Protein AF-A0A1M5QQB9-F1 (afdb_monomer_lite)

Sequence (137 aa):
MTSITPAQLVMLAIRKLRCGALVTLLLSSSIAAAQSPRIILDVADAAVSRGIDERTGVTVTLTAESRSSFADFTAKYIGRFIEVRFLGQVIMKARLVTEITGGKLQIVPEANSAAPTELAHKLSAPGTKIEVGLFAE

Structure (mmCIF, N/CA/C/O backbone):
data_AF-A0A1M5QQB9-F1
#
_entry.id   AF-A0A1M5QQB9-F1
#
loop_
_atom_site.group_PDB
_atom_site.id
_atom_site.type_symbol
_atom_site.label_atom_id
_atom_site.label_alt_id
_atom_site.label_comp_id
_atom_site.label_asym_id
_atom_site.label_entity_id
_atom_site.label_seq_id
_atom_site.pdbx_PDB_ins_code
_atom_site.Cartn_x
_atom_site.Cartn_y
_atom_site.Cartn_z
_atom_site.occupancy
_atom_site.B_iso_or_equiv
_atom_site.auth_seq_id
_atom_site.auth_comp_id
_atom_site.auth_asym_id
_atom_site.auth_atom_id
_atom_site.pdbx_PDB_model_num
ATOM 1 N N . MET A 1 1 ? -75.375 23.860 -21.958 1.00 42.38 1 MET A N 1
ATOM 2 C CA . MET A 1 1 ? -74.489 24.680 -21.102 1.00 42.38 1 MET A CA 1
ATOM 3 C C . MET A 1 1 ? -74.459 24.046 -19.718 1.00 42.38 1 MET A C 1
ATOM 5 O O . MET A 1 1 ? -75.359 24.286 -18.930 1.00 42.38 1 MET A O 1
ATOM 9 N N . THR A 1 2 ? -73.514 23.147 -19.450 1.00 45.00 2 THR A N 1
ATOM 10 C CA . THR A 1 2 ? -73.386 22.459 -18.153 1.00 45.00 2 THR A CA 1
ATOM 11 C C . THR A 1 2 ? -72.418 23.231 -17.262 1.00 45.00 2 THR A C 1
ATOM 13 O O . THR A 1 2 ? -71.224 23.301 -17.544 1.00 45.00 2 THR A O 1
ATOM 16 N N . SER A 1 3 ? -72.954 23.849 -16.210 1.00 48.03 3 SER A N 1
ATOM 17 C CA . SER A 1 3 ? -72.204 24.573 -15.184 1.00 48.03 3 SER A CA 1
ATOM 18 C C . SER A 1 3 ? -71.407 23.605 -14.307 1.00 48.03 3 SER A C 1
ATOM 20 O O . SER A 1 3 ? -71.987 22.705 -13.699 1.00 48.03 3 SER A O 1
ATOM 22 N N . ILE A 1 4 ? -70.095 23.808 -14.208 1.00 52.72 4 ILE A N 1
ATOM 23 C CA . ILE A 1 4 ? -69.231 23.092 -13.261 1.00 52.72 4 ILE A CA 1
ATOM 24 C C . ILE A 1 4 ? -69.445 23.706 -11.870 1.00 52.72 4 ILE A C 1
ATOM 26 O O . ILE A 1 4 ? -69.233 24.901 -11.671 1.00 52.72 4 ILE A O 1
ATOM 30 N N . THR A 1 5 ? -69.890 22.903 -10.905 1.00 57.81 5 THR A N 1
ATOM 31 C CA . THR A 1 5 ? -70.126 23.317 -9.513 1.00 57.81 5 THR A CA 1
ATOM 32 C C . THR A 1 5 ? -68.801 23.516 -8.752 1.00 57.81 5 THR A C 1
ATOM 34 O O . THR A 1 5 ? -67.855 22.750 -8.958 1.00 57.81 5 THR A O 1
ATOM 37 N N . PRO A 1 6 ? -68.713 24.483 -7.813 1.00 53.25 6 PRO A N 1
ATOM 38 C CA . PRO A 1 6 ? -67.471 24.826 -7.101 1.00 53.25 6 PRO A CA 1
ATOM 39 C C . PRO A 1 6 ? -66.869 23.659 -6.298 1.00 53.25 6 PRO A C 1
ATOM 41 O O . PRO A 1 6 ? -65.656 23.600 -6.103 1.00 53.25 6 PRO A O 1
ATOM 44 N N . ALA A 1 7 ? -67.685 22.672 -5.914 1.00 51.16 7 ALA A N 1
ATOM 45 C CA . ALA A 1 7 ? -67.228 21.440 -5.273 1.00 51.16 7 ALA A CA 1
ATOM 46 C C . ALA A 1 7 ? -66.302 20.592 -6.172 1.00 51.16 7 ALA A C 1
ATOM 48 O O . ALA A 1 7 ? -65.358 19.977 -5.674 1.00 51.16 7 ALA A O 1
ATOM 49 N N . GLN A 1 8 ? -66.513 20.595 -7.495 1.00 49.28 8 GLN A N 1
ATOM 50 C CA . GLN A 1 8 ? -65.667 19.843 -8.429 1.00 49.28 8 GLN A CA 1
ATOM 51 C C . GLN A 1 8 ? -64.296 20.497 -8.640 1.00 49.28 8 GLN A C 1
ATOM 53 O O . GLN A 1 8 ? -63.312 19.791 -8.864 1.00 49.28 8 GLN A O 1
ATOM 58 N N . LEU A 1 9 ? -64.200 21.824 -8.492 1.00 47.38 9 LEU A N 1
ATOM 59 C CA . LEU A 1 9 ? -62.938 22.560 -8.597 1.00 47.38 9 LEU A CA 1
ATOM 60 C C . LEU A 1 9 ? -62.025 22.295 -7.384 1.00 47.38 9 LEU A C 1
ATOM 62 O O . LEU A 1 9 ? -60.822 22.074 -7.536 1.00 47.38 9 LEU A O 1
ATOM 66 N N . VAL A 1 10 ? -62.611 22.247 -6.182 1.00 50.25 10 VAL A N 1
ATOM 67 C CA . VAL A 1 10 ? -61.889 22.016 -4.917 1.00 50.25 10 VAL A CA 1
ATOM 68 C C . VAL A 1 10 ? -61.368 20.578 -4.825 1.00 50.25 10 VAL A C 1
ATOM 70 O O . VAL A 1 10 ? -60.213 20.360 -4.457 1.00 50.25 10 VAL A O 1
ATOM 73 N N . MET A 1 11 ? -62.158 19.584 -5.249 1.00 38.38 11 MET A N 1
ATOM 74 C CA . MET A 1 11 ? -61.726 18.179 -5.250 1.00 38.38 11 MET A CA 1
ATOM 75 C C . MET A 1 11 ? -60.584 17.905 -6.242 1.00 38.38 11 MET A C 1
ATOM 77 O O . MET A 1 11 ? -59.728 17.058 -5.974 1.00 38.38 11 MET A O 1
ATOM 81 N N . LEU A 1 12 ? -60.527 18.640 -7.362 1.00 43.22 12 LEU A N 1
ATOM 82 C CA . LEU A 1 12 ? -59.445 18.538 -8.345 1.00 43.22 12 LEU A CA 1
ATOM 83 C C . LEU A 1 12 ? -58.153 19.216 -7.853 1.00 43.22 12 LEU A C 1
ATOM 85 O O . LEU A 1 12 ? -57.065 18.668 -8.038 1.00 43.22 12 LEU A O 1
ATOM 89 N N . ALA A 1 13 ? -58.270 20.366 -7.181 1.00 45.38 13 ALA A N 1
ATOM 90 C CA . ALA A 1 13 ? -57.140 21.100 -6.612 1.00 45.38 13 ALA A CA 1
ATOM 91 C C . ALA A 1 13 ? -56.460 20.331 -5.461 1.00 45.38 13 ALA A C 1
ATOM 93 O O . ALA A 1 13 ? -55.236 20.214 -5.433 1.00 45.38 13 ALA A O 1
ATOM 94 N N . ILE A 1 14 ? -57.240 19.710 -4.567 1.00 45.97 14 ILE A N 1
ATOM 95 C CA . ILE A 1 14 ? -56.717 18.919 -3.435 1.00 45.97 14 ILE A CA 1
ATOM 96 C C . ILE A 1 14 ? -56.023 17.629 -3.915 1.00 45.97 14 ILE A C 1
ATOM 98 O O . ILE A 1 14 ? -55.029 17.196 -3.325 1.00 45.97 14 ILE A O 1
ATOM 102 N N . ARG A 1 15 ? -56.495 17.029 -5.020 1.00 42.56 15 ARG A N 1
ATOM 103 C CA . ARG A 1 15 ? -55.864 15.853 -5.649 1.00 42.56 15 ARG A CA 1
ATOM 104 C C . ARG A 1 15 ? -54.488 16.170 -6.238 1.00 42.56 15 ARG A C 1
ATOM 106 O O . ARG A 1 15 ? -53.571 15.370 -6.083 1.00 42.56 15 ARG A O 1
ATOM 113 N N . LYS A 1 16 ? -54.321 17.338 -6.870 1.00 43.78 16 LYS A N 1
ATOM 114 C CA . LYS A 1 16 ? -53.025 17.763 -7.431 1.00 43.78 16 LYS A CA 1
ATOM 115 C C . LYS A 1 16 ? -52.027 18.211 -6.359 1.00 43.78 16 LYS A C 1
ATOM 117 O O . LYS A 1 16 ? -50.831 17.992 -6.526 1.00 43.78 16 LYS A O 1
ATOM 122 N N . LEU A 1 17 ? -52.509 18.754 -5.239 1.00 43.88 17 LEU A N 1
ATOM 123 C CA . LEU A 1 17 ? -51.656 19.216 -4.139 1.00 43.88 17 LEU A CA 1
ATOM 124 C C . LEU A 1 17 ? -51.022 18.059 -3.341 1.00 43.88 17 LEU A C 1
ATOM 126 O O . LEU A 1 17 ? -49.883 18.166 -2.895 1.00 43.88 17 LEU A O 1
ATOM 130 N N . ARG A 1 18 ? -51.717 16.919 -3.216 1.00 44.28 18 ARG A N 1
ATOM 131 C CA . ARG A 1 18 ? -51.196 15.712 -2.542 1.00 44.28 18 ARG A CA 1
ATOM 132 C C . ARG A 1 18 ? -50.176 14.923 -3.368 1.00 44.28 18 ARG A C 1
ATOM 134 O O . ARG A 1 18 ? -49.288 14.306 -2.790 1.00 44.28 18 ARG A O 1
ATOM 141 N N . CYS A 1 19 ? -50.269 14.961 -4.696 1.00 45.25 19 CYS A N 1
ATOM 142 C CA . CYS A 1 19 ? -49.291 14.305 -5.570 1.00 45.25 19 CYS A CA 1
ATOM 143 C C . CYS A 1 19 ? -47.990 15.106 -5.725 1.00 45.25 19 CYS A C 1
ATOM 145 O O . CYS A 1 19 ? -46.943 14.504 -5.936 1.00 45.25 19 CYS A O 1
ATOM 147 N N . GLY A 1 20 ? -48.029 16.437 -5.591 1.00 42.56 20 GLY A N 1
ATOM 148 C CA . GLY A 1 20 ? -46.833 17.279 -5.709 1.00 42.56 20 GLY A CA 1
ATOM 149 C C . GLY A 1 20 ? -45.854 17.133 -4.539 1.00 42.56 20 GLY A C 1
ATOM 150 O O . GLY A 1 20 ? -44.650 17.106 -4.758 1.00 42.56 20 GLY A O 1
ATOM 151 N N . ALA A 1 21 ? -46.359 16.980 -3.311 1.00 49.53 21 ALA A N 1
ATOM 152 C CA . ALA A 1 21 ? -45.523 16.904 -2.108 1.00 49.53 21 ALA A CA 1
ATOM 153 C C . ALA A 1 21 ? -44.821 15.545 -1.913 1.00 49.53 21 ALA A C 1
ATOM 155 O O . ALA A 1 21 ? -43.790 15.476 -1.249 1.00 49.53 21 ALA A O 1
ATOM 156 N N . LEU A 1 22 ? -45.359 14.463 -2.489 1.00 47.78 22 LEU A N 1
ATOM 157 C CA . LEU A 1 22 ? -44.766 13.127 -2.359 1.00 47.78 22 LEU A CA 1
ATOM 158 C C . LEU A 1 22 ? -43.572 12.923 -3.307 1.00 47.78 22 LEU A C 1
ATOM 160 O O . LEU A 1 22 ? -42.657 12.170 -2.990 1.00 47.78 22 LEU A O 1
ATOM 164 N N . VAL A 1 23 ? -43.564 13.605 -4.457 1.00 52.81 23 VAL A N 1
ATOM 165 C CA . VAL A 1 23 ? -42.509 13.466 -5.476 1.00 52.81 23 VAL A CA 1
ATOM 166 C C . VAL A 1 23 ? -41.250 14.251 -5.096 1.00 52.81 23 VAL A C 1
ATOM 168 O O . VAL A 1 23 ? -40.144 13.776 -5.333 1.00 52.81 23 VAL A O 1
ATOM 171 N N . THR A 1 24 ? -41.381 15.405 -4.436 1.00 51.47 24 THR A N 1
ATOM 172 C CA . THR A 1 24 ? -40.225 16.180 -3.954 1.00 51.47 24 THR A CA 1
ATOM 173 C C . THR A 1 24 ? -39.531 15.556 -2.744 1.00 51.47 24 THR A C 1
ATOM 175 O O . THR A 1 24 ? -38.333 15.757 -2.585 1.00 51.47 24 THR A O 1
ATOM 178 N N . LEU A 1 25 ? -40.226 14.760 -1.921 1.00 49.03 25 LEU A N 1
ATOM 179 C CA . LEU A 1 25 ? -39.620 14.108 -0.751 1.00 49.03 25 LEU A CA 1
ATOM 180 C C . LEU A 1 25 ? -38.757 12.880 -1.115 1.00 49.03 25 LEU A C 1
ATOM 182 O O . LEU A 1 25 ? -37.882 12.495 -0.345 1.00 49.03 25 LEU A O 1
ATOM 186 N N . LEU A 1 26 ? -38.982 12.278 -2.289 1.00 51.00 26 LEU A N 1
ATOM 187 C CA . LEU A 1 26 ? -38.251 11.098 -2.777 1.00 51.00 26 LEU A CA 1
ATOM 188 C C . LEU A 1 26 ? -36.979 11.440 -3.575 1.00 51.00 26 LEU A C 1
ATOM 190 O O . LEU A 1 26 ? -36.158 10.556 -3.801 1.00 51.00 26 LEU A O 1
ATOM 194 N N . LEU A 1 27 ? -36.778 12.701 -3.978 1.00 51.03 27 LEU A N 1
ATOM 195 C CA . LEU A 1 27 ? -35.549 13.130 -4.667 1.00 51.03 27 LEU A CA 1
ATOM 196 C C . LEU A 1 27 ? -34.400 13.492 -3.711 1.00 51.03 27 LEU A C 1
ATOM 198 O O . LEU A 1 27 ? -33.278 13.705 -4.161 1.00 51.03 27 LEU A O 1
ATOM 202 N N . SER A 1 28 ? -34.652 13.526 -2.401 1.00 50.69 28 SER A N 1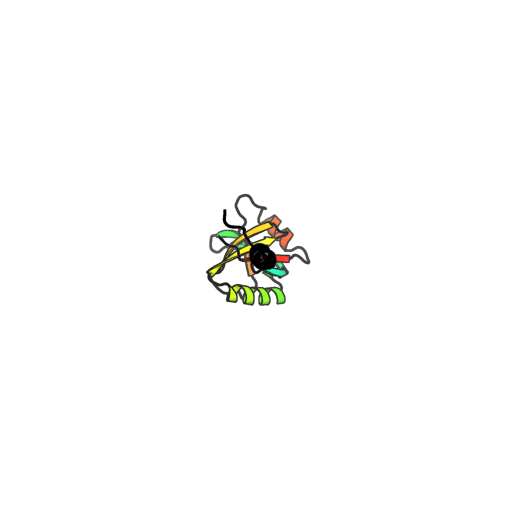
ATOM 203 C CA . SER A 1 28 ? -33.635 13.779 -1.371 1.00 50.69 28 SER A CA 1
ATOM 204 C C . SER A 1 28 ? -32.850 12.527 -0.977 1.00 50.69 28 SER A C 1
ATOM 206 O O . SER A 1 28 ? -32.062 12.586 -0.034 1.00 50.69 28 SER A O 1
ATOM 208 N N . SER A 1 29 ? -33.078 11.384 -1.637 1.00 53.00 29 SER A N 1
ATOM 209 C CA . SER A 1 29 ? -32.308 10.160 -1.415 1.00 53.00 29 SER A CA 1
ATOM 210 C C . SER A 1 29 ? -30.884 10.364 -1.915 1.00 53.00 29 SER A C 1
ATOM 212 O O . SER A 1 29 ? -30.541 10.076 -3.058 1.00 53.00 29 SER A O 1
ATOM 214 N N . SER A 1 30 ? -30.085 10.915 -1.007 1.00 55.28 30 SER A N 1
ATOM 215 C CA . SER A 1 30 ? -28.642 11.034 -1.010 1.00 55.28 30 SER A CA 1
ATOM 216 C C . SER A 1 30 ? -28.002 9.946 -1.857 1.00 55.28 30 SER A C 1
ATOM 218 O O . SER A 1 30 ? -28.003 8.769 -1.492 1.00 55.28 30 SER A O 1
ATOM 220 N N . ILE A 1 31 ? -27.410 10.361 -2.974 1.00 58.66 31 ILE A N 1
ATOM 221 C CA . ILE A 1 31 ? -26.386 9.587 -3.660 1.00 58.66 31 ILE A CA 1
ATOM 222 C C . ILE A 1 31 ? -25.220 9.519 -2.670 1.00 58.66 31 ILE A C 1
ATOM 224 O O . ILE A 1 31 ? -24.330 10.366 -2.662 1.00 58.66 31 ILE A O 1
ATOM 228 N N . ALA A 1 32 ? -25.265 8.552 -1.753 1.00 56.66 32 ALA A N 1
ATOM 229 C CA . ALA A 1 32 ? -24.094 8.132 -1.016 1.00 56.66 32 ALA A CA 1
ATOM 230 C C . ALA A 1 32 ? -23.159 7.560 -2.078 1.00 56.66 32 ALA A C 1
ATOM 232 O O . ALA A 1 32 ? -23.327 6.421 -2.512 1.00 56.66 32 ALA A O 1
ATOM 233 N N . ALA A 1 33 ? -22.249 8.395 -2.579 1.00 58.56 33 ALA A N 1
ATOM 234 C CA . ALA A 1 33 ? -21.188 7.953 -3.460 1.00 58.56 33 ALA A CA 1
ATOM 235 C C . ALA A 1 33 ? -20.480 6.807 -2.736 1.00 58.56 33 ALA A C 1
ATOM 237 O O . ALA A 1 33 ? -19.826 7.026 -1.714 1.00 58.56 33 ALA A O 1
ATOM 238 N N . ALA A 1 34 ? -20.705 5.579 -3.204 1.00 62.94 34 ALA A N 1
ATOM 239 C CA . ALA A 1 34 ? -20.100 4.391 -2.641 1.00 62.94 34 ALA A CA 1
ATOM 240 C C . ALA A 1 34 ? -18.590 4.521 -2.848 1.00 62.94 34 ALA A C 1
ATOM 242 O O . ALA A 1 34 ? -18.074 4.252 -3.930 1.00 62.94 34 ALA A O 1
ATOM 243 N N . GLN A 1 35 ? -17.885 5.025 -1.836 1.00 69.94 35 GLN A N 1
ATOM 244 C CA . GLN A 1 35 ? -16.435 5.079 -1.868 1.00 69.94 35 GLN A CA 1
ATOM 245 C C . GLN A 1 35 ? -15.936 3.637 -1.875 1.00 69.94 35 GLN A C 1
ATOM 247 O O . GLN A 1 35 ? -16.279 2.861 -0.979 1.00 69.94 35 GLN A O 1
ATOM 252 N N . SER A 1 36 ? -15.151 3.273 -2.890 1.00 83.81 36 SER A N 1
ATOM 253 C CA . SER A 1 36 ? -14.509 1.964 -2.938 1.00 83.81 36 SER A CA 1
ATOM 254 C C . SER A 1 36 ? -13.758 1.711 -1.625 1.00 83.81 36 SER A C 1
ATOM 256 O O . SER A 1 36 ? -13.037 2.607 -1.167 1.00 83.81 36 SER A O 1
ATOM 258 N N . PRO A 1 37 ? -13.916 0.525 -1.003 1.00 92.56 37 PRO A N 1
ATOM 259 C CA . PRO A 1 37 ? -13.193 0.171 0.209 1.00 92.56 37 PRO A CA 1
ATOM 260 C C . PRO A 1 37 ? -11.697 0.434 0.048 1.00 92.56 37 PRO A C 1
ATOM 262 O O . PRO A 1 37 ? -11.093 -0.025 -0.924 1.00 92.56 37 PRO A O 1
ATOM 265 N N . ARG A 1 38 ? -11.121 1.164 1.007 1.00 95.12 38 ARG A N 1
ATOM 266 C CA . ARG A 1 38 ? -9.699 1.503 1.050 1.00 95.12 38 ARG A CA 1
ATOM 267 C C . ARG A 1 38 ? -9.152 1.404 2.466 1.00 95.12 38 ARG A C 1
ATOM 269 O O . ARG A 1 38 ? -9.880 1.646 3.427 1.00 95.12 38 ARG A O 1
ATOM 276 N N . ILE A 1 39 ? -7.873 1.084 2.570 1.00 97.38 39 ILE A N 1
ATOM 277 C CA . ILE A 1 39 ? -7.108 1.047 3.812 1.00 97.38 39 ILE A CA 1
ATOM 278 C C . ILE A 1 39 ? -5.814 1.838 3.643 1.00 97.38 39 ILE A C 1
ATOM 280 O O . ILE A 1 39 ? -5.277 1.949 2.540 1.00 97.38 39 ILE A O 1
ATOM 284 N N . ILE A 1 40 ? -5.328 2.395 4.746 1.00 97.94 40 ILE A N 1
ATOM 285 C CA . ILE A 1 40 ? -4.054 3.107 4.811 1.00 97.94 40 ILE A CA 1
ATOM 286 C C . ILE A 1 40 ? -3.062 2.188 5.514 1.00 97.94 40 ILE A C 1
ATOM 288 O O . ILE A 1 40 ? -3.384 1.628 6.560 1.00 97.94 40 ILE A O 1
ATOM 292 N N . LEU A 1 41 ? -1.881 2.029 4.928 1.00 98.44 41 LEU A N 1
ATOM 293 C CA . LEU A 1 41 ? -0.838 1.134 5.404 1.00 98.44 41 LEU A CA 1
ATOM 294 C C . LEU A 1 41 ? 0.449 1.916 5.652 1.00 98.44 41 LEU A C 1
ATOM 296 O O . LEU A 1 41 ? 0.933 2.628 4.775 1.00 98.44 41 LEU A O 1
ATOM 300 N N . ASP A 1 42 ? 1.010 1.750 6.839 1.00 98.44 42 ASP A N 1
ATOM 301 C CA . ASP A 1 42 ? 2.314 2.258 7.232 1.00 98.44 42 ASP A CA 1
ATOM 302 C C . ASP A 1 42 ? 3.435 1.405 6.640 1.00 98.44 42 ASP A C 1
ATOM 304 O O . ASP A 1 42 ? 3.476 0.176 6.797 1.00 98.44 42 ASP A O 1
ATOM 308 N N . VAL A 1 43 ? 4.370 2.086 5.983 1.00 98.25 43 VAL A N 1
ATOM 309 C CA . VAL A 1 43 ? 5.571 1.487 5.411 1.00 98.25 43 VAL A CA 1
ATOM 310 C C . VAL A 1 43 ? 6.670 1.470 6.467 1.00 98.25 43 VAL A C 1
ATOM 312 O O . VAL A 1 43 ? 6.989 2.493 7.067 1.00 98.25 43 VAL A O 1
ATOM 315 N N . ALA A 1 44 ? 7.242 0.290 6.699 1.00 98.12 44 ALA A N 1
ATOM 316 C CA . ALA A 1 44 ? 8.409 0.120 7.555 1.00 98.12 44 ALA A CA 1
ATOM 317 C C . ALA A 1 44 ? 9.714 0.324 6.773 1.00 98.12 44 ALA A C 1
ATOM 319 O O . ALA A 1 44 ? 10.643 0.933 7.291 1.00 98.12 44 ALA A O 1
ATOM 320 N N . ASP A 1 45 ? 9.780 -0.198 5.546 1.00 97.94 45 ASP A N 1
ATOM 321 C CA . ASP A 1 45 ? 10.930 -0.053 4.652 1.00 97.94 45 ASP A CA 1
ATOM 322 C C . ASP A 1 45 ? 10.531 -0.323 3.194 1.00 97.94 45 ASP A C 1
ATOM 324 O O . ASP A 1 45 ? 9.545 -1.016 2.922 1.00 97.94 45 ASP A O 1
ATOM 328 N N . ALA A 1 46 ? 11.316 0.183 2.251 1.00 97.50 46 ALA A N 1
ATOM 329 C CA . ALA A 1 46 ? 11.204 -0.096 0.834 1.00 97.50 46 ALA A CA 1
ATOM 330 C C . ALA A 1 46 ? 12.589 -0.248 0.188 1.00 97.50 46 ALA A C 1
ATOM 332 O O . ALA A 1 46 ? 13.473 0.592 0.316 1.00 97.50 46 ALA A O 1
ATOM 333 N N . ALA A 1 47 ? 12.769 -1.313 -0.585 1.00 96.81 47 ALA A N 1
ATOM 334 C CA . ALA A 1 47 ? 14.035 -1.593 -1.247 1.00 96.81 47 ALA A CA 1
ATOM 335 C C . ALA A 1 47 ? 13.817 -1.961 -2.709 1.00 96.81 47 ALA A C 1
ATOM 337 O O . ALA A 1 47 ? 12.838 -2.625 -3.060 1.00 96.81 47 ALA A O 1
ATOM 338 N N . VAL A 1 48 ? 14.760 -1.566 -3.565 1.00 95.75 48 VAL A N 1
ATOM 339 C CA . VAL A 1 48 ? 14.790 -2.046 -4.947 1.00 95.75 48 VAL A CA 1
ATOM 340 C C . VAL A 1 48 ? 15.030 -3.550 -4.928 1.00 95.75 48 VAL A C 1
ATOM 342 O O . VAL A 1 48 ? 15.942 -4.043 -4.265 1.00 95.75 48 VAL A O 1
ATOM 345 N N . SER A 1 49 ? 14.208 -4.282 -5.663 1.00 93.44 49 SER A N 1
ATOM 346 C CA . SER A 1 49 ? 14.271 -5.734 -5.747 1.00 93.44 49 SER A CA 1
ATOM 347 C C . SER A 1 49 ? 14.015 -6.196 -7.175 1.00 93.44 49 SER A C 1
ATOM 349 O O . SER A 1 49 ? 13.460 -5.468 -8.002 1.00 93.44 49 SER A O 1
ATOM 351 N N . ARG A 1 50 ? 14.434 -7.423 -7.478 1.00 89.06 50 ARG A N 1
ATOM 352 C CA . ARG A 1 50 ? 14.081 -8.096 -8.726 1.00 89.06 50 ARG A CA 1
ATOM 353 C C . ARG A 1 50 ? 12.958 -9.090 -8.441 1.00 89.06 50 ARG A C 1
ATOM 355 O O . ARG A 1 50 ? 13.065 -9.878 -7.505 1.00 89.06 50 ARG A O 1
ATOM 362 N N . GLY A 1 51 ? 11.878 -9.001 -9.212 1.00 80.19 51 GLY A N 1
ATOM 363 C CA . GLY A 1 51 ? 10.728 -9.891 -9.098 1.00 80.19 51 GLY A CA 1
ATOM 364 C C . GLY A 1 51 ? 10.989 -11.286 -9.631 1.00 80.19 51 GLY A C 1
ATOM 365 O O . GLY A 1 51 ? 12.030 -11.566 -10.222 1.00 80.19 51 GLY A O 1
ATOM 366 N N . ILE A 1 52 ? 9.993 -12.149 -9.443 1.00 77.19 52 ILE A N 1
ATOM 367 C CA . ILE A 1 52 ? 9.975 -13.512 -9.998 1.00 77.19 52 ILE A CA 1
ATOM 368 C C . ILE A 1 52 ? 9.990 -13.474 -11.534 1.00 77.19 52 ILE A C 1
ATOM 370 O O . ILE A 1 52 ? 10.523 -14.363 -12.182 1.00 77.19 52 ILE A O 1
ATOM 374 N N . ASP A 1 53 ? 9.436 -12.413 -12.110 1.00 81.88 53 ASP A N 1
ATOM 375 C CA . ASP A 1 53 ? 9.406 -12.122 -13.542 1.00 81.88 53 ASP A CA 1
ATOM 376 C C . ASP A 1 53 ? 10.658 -11.380 -14.043 1.00 81.88 53 ASP A C 1
ATOM 378 O O . ASP A 1 53 ? 10.644 -10.796 -15.123 1.00 81.88 53 ASP A O 1
ATOM 382 N N . GLU A 1 54 ? 11.719 -11.349 -13.232 1.00 84.56 54 GLU A N 1
ATOM 383 C CA . GLU A 1 54 ? 12.979 -10.640 -13.470 1.00 84.56 54 GLU A CA 1
ATOM 384 C C . GLU A 1 54 ? 12.861 -9.119 -13.645 1.00 84.56 54 GLU A C 1
ATOM 386 O O . GLU A 1 54 ? 13.866 -8.438 -13.878 1.00 84.56 54 GLU A O 1
ATOM 391 N N . ARG A 1 55 ? 11.667 -8.545 -13.460 1.00 86.19 55 ARG A N 1
ATOM 392 C CA . ARG A 1 55 ? 11.483 -7.099 -13.543 1.00 86.19 55 ARG A CA 1
ATOM 393 C C . ARG A 1 55 ? 12.010 -6.437 -12.280 1.00 86.19 55 ARG A C 1
ATOM 395 O O . ARG A 1 55 ? 11.765 -6.882 -11.156 1.00 86.19 55 ARG A O 1
ATOM 402 N N . THR A 1 56 ? 12.744 -5.348 -12.471 1.00 90.06 56 THR A N 1
ATOM 403 C CA . THR A 1 56 ? 13.157 -4.480 -11.370 1.00 90.06 56 THR A CA 1
ATOM 404 C C . THR A 1 56 ? 11.933 -3.745 -10.835 1.00 90.06 56 THR A C 1
ATOM 406 O O . THR A 1 56 ? 11.223 -3.078 -11.585 1.00 90.06 56 THR A O 1
ATOM 409 N N . GLY A 1 57 ? 11.701 -3.852 -9.533 1.00 92.75 57 GLY A N 1
ATOM 410 C CA . GLY A 1 57 ? 10.632 -3.167 -8.825 1.00 92.75 57 GLY A CA 1
ATOM 411 C C . GLY A 1 57 ? 11.084 -2.719 -7.441 1.00 92.75 57 GLY A C 1
ATOM 412 O O . GLY A 1 57 ? 12.276 -2.670 -7.137 1.00 92.75 57 GLY A O 1
ATOM 413 N N . VAL A 1 58 ? 10.114 -2.390 -6.601 1.00 95.38 58 VAL A N 1
ATOM 414 C CA . VAL A 1 58 ? 10.312 -1.987 -5.212 1.00 95.38 58 VAL A CA 1
ATOM 415 C C . VAL A 1 58 ? 9.550 -2.955 -4.322 1.00 95.38 58 VAL A C 1
ATOM 417 O O . VAL A 1 58 ? 8.327 -3.052 -4.412 1.00 95.38 58 VAL A O 1
ATOM 420 N N . THR A 1 59 ? 10.256 -3.674 -3.457 1.00 96.25 59 THR A N 1
ATOM 421 C CA . THR A 1 59 ? 9.622 -4.420 -2.370 1.00 96.25 59 THR A CA 1
ATOM 422 C C . THR A 1 59 ? 9.366 -3.470 -1.214 1.00 96.25 59 THR A C 1
ATOM 424 O O . THR A 1 59 ? 10.307 -2.944 -0.628 1.00 96.25 59 THR A O 1
ATOM 427 N N . VAL A 1 60 ? 8.098 -3.293 -0.865 1.00 97.38 60 VAL A N 1
ATOM 428 C CA . VAL A 1 60 ? 7.642 -2.549 0.307 1.00 97.38 60 VAL A CA 1
ATOM 429 C C . VAL A 1 60 ? 7.385 -3.531 1.440 1.00 97.38 60 VAL A C 1
ATOM 431 O O . VAL A 1 60 ? 6.647 -4.499 1.263 1.00 97.38 60 VAL A O 1
ATOM 434 N N . THR A 1 61 ? 7.972 -3.269 2.601 1.00 98.25 61 THR A N 1
ATOM 435 C CA . THR A 1 61 ? 7.716 -3.979 3.854 1.00 98.25 61 THR A CA 1
ATOM 436 C C . THR A 1 61 ? 6.842 -3.105 4.745 1.00 98.25 61 THR A C 1
ATOM 438 O O . THR A 1 61 ? 7.170 -1.951 5.012 1.00 98.25 61 THR A O 1
ATOM 441 N N . LEU A 1 62 ? 5.720 -3.650 5.207 1.00 98.56 62 LEU A N 1
ATOM 442 C CA . LEU A 1 62 ? 4.777 -2.967 6.089 1.00 98.56 62 LEU A CA 1
ATOM 443 C C . LEU A 1 62 ? 5.177 -3.096 7.562 1.00 98.56 62 LEU A C 1
ATOM 445 O O . LEU A 1 62 ? 5.869 -4.039 7.956 1.00 98.56 62 LEU A O 1
ATOM 449 N N . THR A 1 63 ? 4.672 -2.190 8.399 1.00 98.50 63 THR A N 1
ATOM 450 C CA . THR A 1 63 ? 4.717 -2.365 9.859 1.00 98.50 63 THR A CA 1
ATOM 451 C C . THR A 1 63 ? 3.881 -3.574 10.300 1.00 98.50 63 THR A C 1
ATOM 453 O O . THR A 1 63 ? 3.043 -4.082 9.553 1.00 98.50 63 THR A O 1
ATOM 456 N N . ALA A 1 64 ? 4.078 -4.052 11.533 1.00 98.00 64 ALA A N 1
ATOM 457 C CA . ALA A 1 64 ? 3.350 -5.215 12.050 1.00 98.00 64 ALA A CA 1
ATOM 458 C C . ALA A 1 64 ? 1.822 -5.011 12.080 1.00 98.00 64 ALA A C 1
ATOM 460 O O . ALA A 1 64 ? 1.084 -5.931 11.728 1.00 98.00 64 ALA A O 1
ATOM 461 N N . GLU A 1 65 ? 1.364 -3.813 12.452 1.00 97.88 65 GLU A N 1
ATOM 462 C CA . GLU A 1 65 ? -0.056 -3.440 12.457 1.00 97.88 65 GLU A CA 1
ATOM 463 C C . GLU A 1 65 ? -0.621 -3.413 11.033 1.00 97.88 65 GLU A C 1
ATOM 465 O O . GLU A 1 65 ? -1.613 -4.07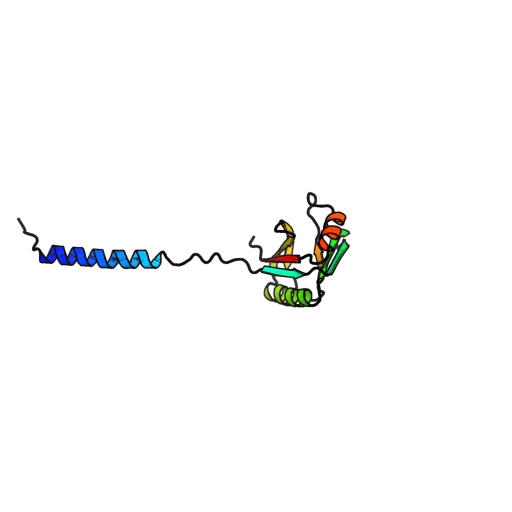5 10.732 1.00 97.88 65 GLU A O 1
ATOM 470 N N . SER A 1 66 ? 0.072 -2.728 10.122 1.00 98.25 66 SER A N 1
ATOM 471 C CA . SER A 1 66 ? -0.346 -2.626 8.722 1.00 98.25 66 SER A CA 1
ATOM 472 C C . SER A 1 66 ? -0.315 -3.966 7.996 1.00 98.25 66 SER A C 1
ATOM 474 O O . SER A 1 66 ? -1.172 -4.226 7.159 1.00 98.25 66 SER A O 1
ATOM 476 N N . ARG A 1 67 ? 0.609 -4.862 8.350 1.00 98.31 67 ARG A N 1
ATOM 477 C CA . ARG A 1 67 ? 0.607 -6.247 7.871 1.00 98.31 67 ARG A CA 1
ATOM 478 C C . ARG A 1 67 ? -0.687 -6.975 8.235 1.00 98.31 67 ARG A C 1
ATOM 480 O O . ARG A 1 67 ? -1.227 -7.657 7.373 1.00 98.31 67 ARG A O 1
ATOM 487 N N . SER A 1 68 ? -1.173 -6.831 9.471 1.00 98.00 68 SER A N 1
ATOM 488 C CA . SER A 1 68 ? -2.430 -7.460 9.901 1.00 98.00 68 SER A CA 1
ATOM 489 C C . SER A 1 68 ? -3.616 -6.889 9.127 1.00 98.00 68 SER A C 1
ATOM 491 O O . SER A 1 68 ? -4.355 -7.635 8.494 1.00 98.00 68 SER A O 1
ATOM 493 N N . SER A 1 69 ? -3.734 -5.558 9.081 1.00 97.88 69 SER A N 1
ATOM 494 C CA . SER A 1 69 ? -4.805 -4.874 8.347 1.00 97.88 69 SER A CA 1
ATOM 495 C C . SER A 1 69 ? -4.805 -5.215 6.856 1.00 97.88 69 SER A C 1
ATOM 497 O O . SER A 1 69 ? -5.860 -5.333 6.232 1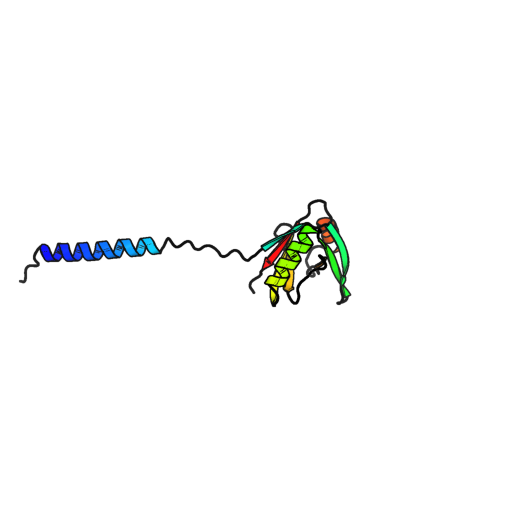.00 97.88 69 SER A O 1
ATOM 499 N N . PHE A 1 70 ? -3.619 -5.385 6.266 1.00 97.88 70 PHE A N 1
ATOM 500 C CA . PHE A 1 70 ? -3.483 -5.772 4.870 1.00 97.88 70 PHE A CA 1
ATOM 501 C C . PHE A 1 70 ? -3.887 -7.230 4.629 1.00 97.88 70 PHE A C 1
ATOM 503 O O . PHE A 1 70 ? -4.590 -7.501 3.655 1.00 97.88 70 PHE A O 1
ATOM 510 N N . ALA A 1 71 ? -3.513 -8.152 5.520 1.00 98.06 71 ALA A N 1
ATOM 511 C CA . ALA A 1 71 ? -3.959 -9.542 5.456 1.00 98.06 71 ALA A CA 1
ATOM 512 C C . ALA A 1 71 ? -5.494 -9.622 5.489 1.00 98.06 71 ALA A C 1
ATOM 514 O O . ALA A 1 71 ? -6.094 -10.144 4.548 1.00 98.06 71 ALA A O 1
ATOM 515 N N . ASP A 1 72 ? -6.130 -8.965 6.463 1.00 98.00 72 ASP A N 1
ATOM 516 C CA . ASP A 1 72 ? -7.592 -8.930 6.605 1.00 98.00 72 ASP A CA 1
ATOM 517 C C . ASP A 1 72 ? -8.283 -8.350 5.360 1.00 98.00 72 ASP A C 1
ATOM 519 O O . ASP A 1 72 ? -9.280 -8.883 4.859 1.00 98.00 72 ASP A O 1
ATOM 523 N N . PHE A 1 73 ? -7.740 -7.255 4.818 1.00 97.56 73 PHE A N 1
ATOM 524 C CA . PHE A 1 73 ? -8.265 -6.641 3.603 1.00 97.56 73 PHE A CA 1
ATOM 525 C C . PHE A 1 73 ? -8.125 -7.562 2.390 1.00 97.56 73 PHE A C 1
ATOM 527 O O . PHE A 1 73 ? -9.083 -7.733 1.635 1.00 97.56 73 PHE A O 1
ATOM 534 N N . THR A 1 74 ? -6.952 -8.166 2.193 1.00 97.31 74 THR A N 1
ATOM 535 C CA . THR A 1 74 ? -6.719 -9.042 1.039 1.00 97.31 74 THR A CA 1
ATOM 536 C C . THR A 1 74 ? -7.559 -10.311 1.101 1.00 97.31 74 THR A C 1
ATOM 538 O O . THR A 1 74 ? -8.136 -10.672 0.078 1.00 97.31 74 THR A O 1
ATOM 541 N N . ALA A 1 75 ? -7.723 -10.920 2.279 1.00 97.69 75 ALA A N 1
ATOM 542 C CA . ALA A 1 75 ? -8.589 -12.079 2.489 1.00 97.69 75 ALA A CA 1
ATOM 543 C C . ALA A 1 75 ? -10.045 -11.794 2.086 1.00 97.69 75 ALA A C 1
ATOM 545 O O . ALA A 1 75 ? -10.698 -12.612 1.437 1.00 97.69 75 ALA A O 1
ATOM 546 N N . LYS A 1 76 ? -10.550 -10.598 2.412 1.00 97.44 76 LYS A N 1
ATOM 547 C CA . LYS A 1 76 ? -11.932 -10.198 2.118 1.00 97.44 76 LYS A CA 1
ATOM 548 C C . LYS A 1 76 ? -12.207 -9.973 0.628 1.00 97.44 76 LYS A C 1
ATOM 550 O O . LYS A 1 76 ? -13.352 -10.102 0.194 1.00 97.44 76 LYS A O 1
ATOM 555 N N . TYR A 1 77 ? -11.189 -9.605 -0.147 1.00 96.75 77 TYR A N 1
ATOM 556 C CA . TYR A 1 77 ? -11.359 -9.142 -1.527 1.00 96.75 77 TYR A CA 1
ATOM 557 C C . TYR A 1 77 ? -10.554 -9.942 -2.558 1.00 96.75 77 TYR A C 1
ATOM 559 O O . TYR A 1 77 ? -10.253 -9.434 -3.642 1.00 96.75 77 TYR A O 1
ATOM 567 N N . ILE A 1 78 ? -10.246 -11.207 -2.263 1.00 96.75 78 ILE A N 1
ATOM 568 C CA . ILE A 1 78 ? -9.651 -12.135 -3.232 1.00 96.75 78 ILE A CA 1
ATOM 569 C C . ILE A 1 78 ? -10.472 -12.144 -4.534 1.00 96.75 7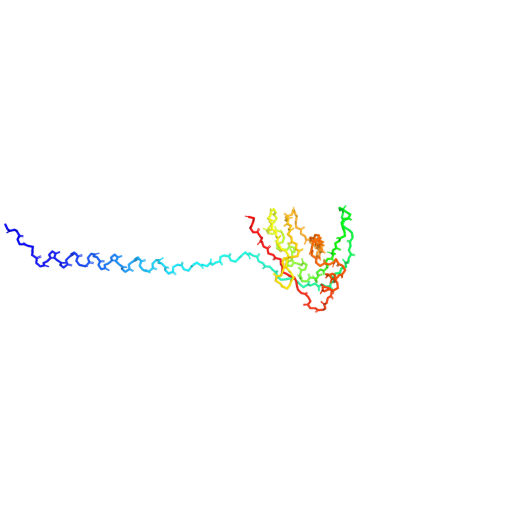8 ILE A C 1
ATOM 571 O O . ILE A 1 78 ? -11.703 -12.117 -4.539 1.00 96.75 78 ILE A O 1
ATOM 575 N N . GLY A 1 79 ? -9.772 -12.152 -5.665 1.00 96.00 79 GLY A N 1
ATOM 576 C CA . GLY A 1 79 ? -10.327 -12.135 -7.015 1.00 96.00 79 GLY A CA 1
ATOM 577 C C . GLY A 1 79 ? -10.591 -10.737 -7.577 1.00 96.00 79 GLY A C 1
ATOM 578 O O . GLY A 1 79 ? -10.770 -10.621 -8.793 1.00 96.00 79 GLY A O 1
ATOM 579 N N . ARG A 1 80 ? -10.589 -9.691 -6.737 1.00 95.88 80 ARG A N 1
ATOM 580 C CA . ARG A 1 80 ? -10.824 -8.290 -7.129 1.00 95.88 80 ARG A CA 1
ATOM 581 C C . ARG A 1 80 ? -9.529 -7.582 -7.528 1.00 95.88 80 ARG A C 1
ATOM 583 O O . ARG A 1 80 ? -8.436 -7.990 -7.138 1.00 95.88 80 ARG A O 1
ATOM 590 N N . PHE A 1 81 ? -9.665 -6.496 -8.285 1.00 95.38 81 PHE A N 1
ATOM 591 C CA . PHE A 1 81 ? -8.562 -5.585 -8.570 1.00 95.38 81 PHE A CA 1
ATOM 592 C C . PHE A 1 81 ? -8.400 -4.558 -7.457 1.00 95.38 81 PHE A C 1
ATOM 594 O O . PHE A 1 81 ? -9.376 -4.004 -6.944 1.00 95.38 81 PHE A O 1
ATOM 601 N N . ILE A 1 82 ? -7.145 -4.307 -7.113 1.00 95.50 82 ILE A N 1
ATOM 602 C CA . ILE A 1 82 ? -6.729 -3.247 -6.213 1.00 95.50 82 ILE A CA 1
ATOM 603 C C . ILE A 1 82 ? -5.842 -2.260 -6.950 1.00 95.50 82 ILE A C 1
ATOM 605 O O . ILE A 1 82 ? -5.127 -2.608 -7.892 1.00 95.50 82 ILE A O 1
ATOM 609 N N . GLU A 1 83 ? -5.851 -1.035 -6.460 1.00 95.38 83 GLU A N 1
ATOM 610 C CA . GLU A 1 83 ? -4.833 -0.044 -6.747 1.00 95.38 83 GLU A CA 1
ATOM 611 C C . GLU A 1 83 ? -4.068 0.285 -5.469 1.00 95.38 83 GLU A C 1
ATOM 613 O O . GLU A 1 83 ? -4.629 0.297 -4.370 1.00 95.38 83 GLU A O 1
ATOM 618 N N . VAL A 1 84 ? -2.777 0.545 -5.630 1.00 95.31 84 VAL A N 1
ATOM 619 C CA . VAL A 1 84 ? -1.920 1.076 -4.577 1.00 95.31 84 VAL A CA 1
ATOM 620 C C . VAL A 1 84 ? -1.577 2.502 -4.944 1.00 95.31 84 VAL A C 1
ATOM 622 O O . VAL A 1 84 ? -1.142 2.771 -6.068 1.00 95.31 84 VAL A O 1
ATOM 625 N N . ARG A 1 85 ? -1.777 3.415 -3.997 1.00 95.38 85 ARG A N 1
ATOM 626 C CA . ARG A 1 85 ? -1.464 4.829 -4.150 1.00 95.38 85 ARG A CA 1
ATOM 627 C C . ARG A 1 85 ? -0.403 5.267 -3.161 1.00 95.38 85 ARG A C 1
ATOM 629 O O . ARG A 1 85 ? -0.384 4.835 -2.011 1.00 95.38 85 ARG A O 1
ATOM 636 N N . PHE A 1 86 ? 0.431 6.190 -3.608 1.00 95.12 86 PHE A N 1
ATOM 637 C CA . PHE A 1 86 ? 1.351 6.938 -2.769 1.00 95.12 86 PHE A CA 1
ATOM 638 C C . PHE A 1 86 ? 1.167 8.421 -3.077 1.00 95.12 86 PHE A C 1
ATOM 640 O O . PHE A 1 86 ? 1.183 8.816 -4.242 1.00 95.12 86 PHE A O 1
ATOM 647 N N . LEU A 1 87 ? 0.918 9.228 -2.040 1.00 93.56 87 LEU A N 1
ATOM 648 C CA . LEU A 1 87 ? 0.589 10.655 -2.177 1.00 93.56 87 LEU A CA 1
ATOM 649 C C . LEU A 1 87 ? -0.569 10.909 -3.168 1.00 93.56 87 LEU A C 1
ATOM 651 O O . LEU A 1 87 ? -0.524 11.824 -3.985 1.00 93.56 87 LEU A O 1
ATOM 655 N N . GLY A 1 88 ? -1.597 10.055 -3.130 1.00 91.94 88 GLY A N 1
ATOM 656 C CA . GLY A 1 88 ? -2.776 10.132 -4.001 1.00 91.94 88 GLY A CA 1
ATOM 657 C C . GLY A 1 88 ? -2.572 9.629 -5.438 1.00 91.94 88 GLY A C 1
ATOM 658 O O . GLY A 1 88 ? -3.564 9.368 -6.126 1.00 91.94 88 GLY A O 1
ATOM 659 N N . GLN A 1 89 ? -1.328 9.424 -5.882 1.00 92.06 89 GLN A N 1
ATOM 660 C CA . GLN A 1 89 ? -1.000 8.901 -7.209 1.00 92.06 89 GLN A CA 1
ATOM 661 C C . GLN A 1 89 ? -1.013 7.372 -7.213 1.00 92.06 89 GLN A C 1
ATOM 663 O O . GLN A 1 89 ? -0.395 6.745 -6.357 1.00 92.06 89 GLN A O 1
ATOM 668 N N . VAL A 1 90 ? -1.676 6.767 -8.202 1.00 92.38 90 VAL A N 1
ATOM 669 C CA . VAL A 1 90 ? -1.639 5.313 -8.413 1.00 92.38 90 VAL A CA 1
ATOM 670 C C . VAL A 1 90 ? -0.244 4.905 -8.882 1.00 92.38 90 VAL A C 1
ATOM 672 O O . VAL A 1 90 ? 0.234 5.392 -9.903 1.00 92.38 90 VAL A O 1
ATOM 675 N N . ILE A 1 91 ? 0.394 4.009 -8.131 1.00 92.31 91 ILE A N 1
ATOM 676 C CA . ILE A 1 91 ? 1.737 3.480 -8.419 1.00 92.31 91 ILE A CA 1
ATOM 677 C C . ILE A 1 91 ? 1.720 2.002 -8.813 1.00 92.31 91 ILE A C 1
ATOM 679 O O . ILE A 1 91 ? 2.710 1.491 -9.326 1.00 92.31 91 ILE A O 1
ATOM 683 N N . MET A 1 92 ? 0.607 1.308 -8.573 1.00 91.00 92 MET A N 1
ATOM 684 C CA . MET A 1 92 ? 0.403 -0.074 -8.994 1.00 91.00 92 MET A CA 1
ATOM 685 C C . MET A 1 92 ? -1.087 -0.373 -9.105 1.00 91.00 92 MET A C 1
ATOM 687 O O . MET A 1 92 ? -1.882 0.084 -8.284 1.00 91.00 92 MET A O 1
ATOM 691 N N . LYS A 1 93 ? -1.446 -1.218 -10.070 1.00 92.94 93 LYS A N 1
ATOM 692 C CA . LYS A 1 93 ? -2.713 -1.949 -10.086 1.00 92.94 93 LYS A CA 1
ATOM 693 C C . LYS A 1 93 ? -2.414 -3.437 -10.141 1.00 92.94 93 LYS A C 1
ATOM 695 O O . LYS A 1 93 ? -1.500 -3.855 -10.847 1.00 92.94 93 LYS A O 1
ATOM 700 N N . ALA A 1 94 ? -3.158 -4.230 -9.387 1.00 91.75 94 ALA A N 1
ATOM 701 C CA . ALA A 1 94 ? -2.959 -5.670 -9.336 1.00 91.75 94 ALA A CA 1
ATOM 702 C C . ALA A 1 94 ? -4.270 -6.390 -9.044 1.00 91.75 94 ALA A C 1
ATOM 704 O O . ALA A 1 94 ? -5.158 -5.855 -8.381 1.00 91.75 94 ALA A O 1
ATOM 705 N N . ARG A 1 95 ? -4.378 -7.634 -9.506 1.00 94.56 95 ARG A N 1
ATOM 706 C CA . ARG A 1 95 ? -5.455 -8.527 -9.088 1.00 94.56 95 ARG A CA 1
ATOM 707 C C . ARG A 1 95 ? -5.037 -9.252 -7.816 1.00 94.56 95 ARG A C 1
ATOM 709 O O . ARG A 1 95 ? -3.977 -9.874 -7.785 1.00 94.56 95 ARG A O 1
ATOM 716 N N . LEU A 1 96 ? -5.878 -9.216 -6.788 1.00 94.88 96 LEU A N 1
ATOM 717 C CA . LEU A 1 96 ? -5.696 -10.054 -5.609 1.00 94.88 96 LEU A CA 1
ATOM 718 C C . LEU A 1 96 ? -5.988 -11.505 -5.985 1.00 94.88 96 LEU A C 1
ATOM 720 O O . LEU A 1 96 ? -7.119 -11.850 -6.315 1.00 94.88 96 LEU A O 1
ATOM 724 N N . VAL A 1 97 ? -4.968 -12.357 -5.949 1.00 95.31 97 VAL A N 1
ATOM 725 C CA . VAL A 1 97 ? -5.099 -13.795 -6.253 1.00 95.31 97 VAL A CA 1
ATOM 726 C C . VAL A 1 97 ? -5.095 -14.666 -4.997 1.00 95.31 97 VAL A C 1
ATOM 728 O O . VAL A 1 97 ? -5.593 -15.784 -5.028 1.00 95.31 97 VAL A O 1
ATOM 731 N N . THR A 1 98 ? -4.561 -14.145 -3.894 1.00 94.69 98 THR A N 1
ATOM 732 C CA . THR A 1 98 ? -4.471 -14.813 -2.594 1.00 94.69 98 THR A CA 1
ATOM 733 C C . THR A 1 98 ? -4.469 -13.771 -1.479 1.00 94.69 98 THR A C 1
ATOM 735 O O . THR A 1 98 ? -4.200 -12.592 -1.723 1.00 94.69 98 THR A O 1
ATOM 738 N N . GLU A 1 99 ? -4.734 -14.219 -0.257 1.00 96.19 99 GLU A N 1
ATOM 739 C CA . GLU A 1 99 ? -4.438 -13.465 0.958 1.00 96.19 99 GLU A CA 1
ATOM 740 C C . GLU A 1 99 ? -2.927 -13.208 1.084 1.00 96.19 99 GLU A C 1
ATOM 742 O O . GLU A 1 99 ? -2.109 -14.083 0.776 1.00 96.19 99 GLU A O 1
ATOM 747 N N . ILE A 1 100 ? -2.555 -12.012 1.552 1.00 95.31 100 ILE A N 1
ATOM 748 C CA . ILE A 1 100 ? -1.164 -11.595 1.746 1.00 95.31 100 ILE A CA 1
ATOM 749 C C . ILE A 1 100 ? -0.881 -11.399 3.237 1.00 95.31 100 ILE A C 1
ATOM 751 O O . ILE A 1 100 ? -1.079 -10.326 3.798 1.00 95.31 100 ILE A O 1
ATOM 755 N N . THR A 1 101 ? -0.323 -12.429 3.869 1.00 97.00 101 THR A N 1
ATOM 756 C CA . THR A 1 101 ? 0.029 -12.423 5.301 1.00 97.00 101 THR A CA 1
ATOM 757 C C . THR A 1 101 ? 1.458 -11.951 5.577 1.00 97.00 101 THR A C 1
ATOM 759 O O . THR A 1 101 ? 1.789 -11.545 6.690 1.00 97.00 101 THR A O 1
ATOM 762 N N . GLY A 1 102 ? 2.326 -11.964 4.560 1.00 95.81 102 GLY A N 1
ATOM 763 C CA . GLY A 1 102 ? 3.752 -11.652 4.703 1.00 95.81 102 GLY A CA 1
ATOM 764 C C . GLY A 1 102 ? 4.069 -10.175 4.965 1.00 95.81 102 GLY A C 1
ATOM 765 O O . GLY A 1 102 ? 5.205 -9.858 5.310 1.00 95.81 102 GLY A O 1
ATOM 766 N N . GLY A 1 103 ? 3.095 -9.271 4.797 1.00 94.88 103 GLY A N 1
ATOM 767 C CA . GLY A 1 103 ? 3.294 -7.826 4.968 1.00 94.88 103 GLY A CA 1
ATOM 768 C C . GLY A 1 103 ? 4.274 -7.225 3.964 1.00 94.88 103 GLY A C 1
ATOM 769 O O . GLY A 1 103 ? 4.925 -6.229 4.266 1.00 94.88 103 GLY A O 1
ATOM 770 N N . LYS A 1 104 ? 4.421 -7.860 2.797 1.00 95.19 104 LYS A N 1
ATOM 771 C CA . LYS A 1 104 ? 5.305 -7.415 1.723 1.00 95.19 104 LYS A CA 1
ATOM 772 C C . LYS A 1 104 ? 4.517 -7.261 0.435 1.00 95.19 104 LYS A C 1
ATOM 774 O O . LYS A 1 104 ? 3.723 -8.136 0.096 1.00 95.19 104 LYS A O 1
ATOM 779 N N . LEU A 1 105 ? 4.770 -6.174 -0.283 1.00 92.81 105 LEU A N 1
ATOM 780 C CA . LEU A 1 105 ? 4.227 -5.931 -1.615 1.00 92.81 105 LEU A CA 1
ATOM 781 C C . LEU A 1 105 ? 5.375 -5.663 -2.571 1.00 92.81 105 LEU A C 1
ATOM 783 O O . LEU A 1 105 ? 6.294 -4.925 -2.229 1.00 92.81 105 LEU A O 1
ATOM 787 N N . GLN A 1 106 ? 5.301 -6.217 -3.774 1.00 93.44 106 GLN A N 1
ATOM 788 C CA . GLN A 1 106 ? 6.197 -5.819 -4.846 1.00 93.44 106 GLN A CA 1
ATOM 789 C C . GLN A 1 106 ? 5.470 -4.849 -5.770 1.00 93.44 106 GLN A C 1
ATOM 791 O O . GLN A 1 106 ? 4.446 -5.194 -6.349 1.00 93.44 106 GLN A O 1
ATOM 796 N N . ILE A 1 107 ? 6.026 -3.653 -5.914 1.00 92.25 107 ILE A N 1
ATOM 797 C CA . ILE A 1 107 ? 5.548 -2.614 -6.818 1.00 92.25 107 ILE A CA 1
ATOM 798 C C . ILE A 1 107 ? 6.464 -2.621 -8.029 1.00 92.25 107 ILE A C 1
ATOM 800 O O . ILE A 1 107 ? 7.659 -2.362 -7.904 1.00 92.25 107 ILE A O 1
ATOM 804 N N . VAL A 1 108 ? 5.914 -2.928 -9.199 1.00 88.19 108 VAL A N 1
ATOM 805 C CA . VAL A 1 108 ? 6.628 -2.795 -10.471 1.00 88.19 108 VAL A CA 1
ATOM 806 C C . VAL A 1 108 ? 6.124 -1.511 -11.125 1.00 88.19 108 VAL A C 1
ATOM 808 O O . VAL A 1 108 ? 4.988 -1.503 -11.604 1.00 88.19 108 VAL A O 1
ATOM 811 N N . PRO A 1 109 ? 6.908 -0.418 -11.097 1.00 76.94 109 PRO A N 1
ATOM 812 C CA . PRO A 1 109 ? 6.485 0.849 -11.676 1.00 76.94 109 PRO A CA 1
ATOM 813 C C . PRO A 1 109 ? 6.283 0.698 -13.191 1.00 76.94 109 PRO A C 1
ATOM 815 O O . PRO A 1 109 ? 7.002 -0.057 -13.850 1.00 76.94 109 PRO A O 1
ATOM 818 N N . GLU A 1 110 ? 5.314 1.413 -13.766 1.00 77.56 110 GLU A N 1
ATOM 819 C CA . GLU A 1 110 ? 5.159 1.461 -15.225 1.00 77.56 110 GLU A CA 1
ATOM 820 C C . GLU A 1 110 ? 6.393 2.104 -15.877 1.00 77.56 110 GLU A C 1
ATOM 822 O O . GLU A 1 110 ? 7.061 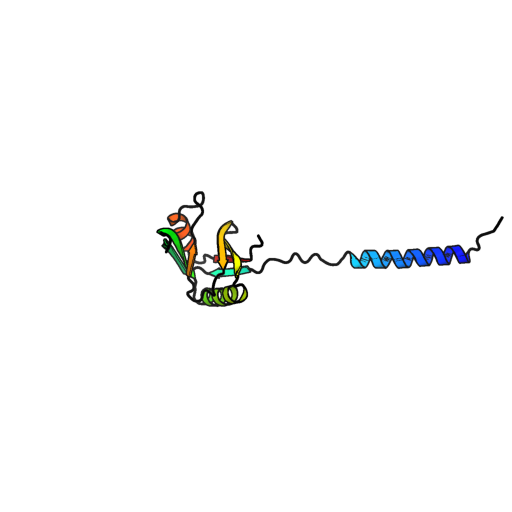2.937 -15.263 1.00 77.56 110 GLU A O 1
ATOM 827 N N . ALA A 1 111 ? 6.682 1.763 -17.137 1.00 69.31 111 ALA A N 1
ATOM 828 C CA . ALA A 1 111 ? 7.914 2.170 -17.829 1.00 69.31 111 ALA A CA 1
ATOM 829 C C . ALA A 1 111 ? 8.173 3.694 -17.848 1.00 69.31 111 ALA A C 1
ATOM 831 O O . ALA A 1 111 ? 9.323 4.111 -17.934 1.00 69.31 111 ALA A O 1
ATOM 832 N N . ASN A 1 112 ? 7.121 4.513 -17.734 1.00 67.19 112 ASN A N 1
ATOM 833 C CA . ASN A 1 112 ? 7.191 5.981 -17.741 1.00 67.19 112 ASN A CA 1
ATOM 834 C C . ASN A 1 112 ? 7.039 6.619 -16.345 1.00 67.19 112 ASN A C 1
ATOM 836 O O . ASN A 1 112 ? 6.854 7.830 -16.236 1.00 67.19 112 ASN A O 1
ATOM 840 N N . SER A 1 113 ? 7.044 5.820 -15.278 1.00 74.69 113 SER A N 1
ATOM 841 C CA . SER A 1 113 ? 6.920 6.301 -13.899 1.00 74.69 113 SER A CA 1
ATOM 842 C C . SER A 1 113 ? 8.290 6.534 -13.245 1.00 74.69 113 SER A C 1
ATOM 844 O O . SER A 1 113 ? 9.332 6.333 -13.869 1.00 74.69 113 SER A O 1
ATOM 846 N N . ALA A 1 114 ? 8.297 7.015 -11.995 1.00 76.50 114 ALA A N 1
ATOM 847 C CA . ALA A 1 114 ? 9.530 7.274 -11.252 1.00 76.50 114 ALA A CA 1
ATOM 848 C C . ALA A 1 114 ? 10.443 6.036 -11.223 1.00 76.50 114 ALA A C 1
ATOM 850 O O . ALA A 1 114 ? 9.971 4.905 -11.077 1.00 76.50 114 ALA A O 1
ATOM 851 N N . ALA A 1 115 ? 11.757 6.258 -11.317 1.00 88.38 115 ALA A N 1
ATOM 852 C CA . ALA A 1 115 ? 12.727 5.172 -11.268 1.00 88.38 115 ALA A CA 1
ATOM 853 C C . ALA A 1 115 ? 12.556 4.357 -9.966 1.00 88.38 115 ALA A C 1
ATOM 855 O O . ALA A 1 115 ? 12.377 4.962 -8.903 1.00 88.38 115 ALA A O 1
ATOM 856 N N . PRO A 1 116 ? 12.664 3.011 -9.995 1.00 91.25 116 PRO A N 1
ATOM 857 C CA . PRO A 1 116 ? 12.489 2.174 -8.804 1.00 91.25 116 PRO A CA 1
ATOM 858 C C . PRO A 1 116 ? 13.329 2.627 -7.602 1.00 91.25 116 PRO A C 1
ATOM 860 O O . PRO A 1 116 ? 12.850 2.611 -6.473 1.00 91.25 116 PRO A O 1
ATOM 863 N N . THR A 1 117 ? 14.555 3.098 -7.840 1.00 93.12 117 THR A N 1
ATOM 864 C CA . THR A 1 117 ? 15.445 3.629 -6.796 1.00 93.12 117 THR A CA 1
ATOM 865 C C . THR A 1 117 ? 14.882 4.875 -6.116 1.00 93.12 117 THR A C 1
ATOM 867 O O . THR A 1 117 ? 14.919 4.982 -4.893 1.00 93.12 117 THR A O 1
ATOM 870 N N . GLU A 1 118 ? 14.334 5.811 -6.891 1.00 93.19 118 GLU A N 1
ATOM 871 C CA . GLU A 1 118 ? 13.730 7.030 -6.352 1.00 93.19 118 GLU A CA 1
ATOM 872 C C . GLU A 1 118 ? 12.449 6.706 -5.575 1.00 93.19 118 GLU A C 1
ATOM 874 O O . GLU A 1 118 ? 12.223 7.244 -4.490 1.00 93.19 118 GLU A O 1
ATOM 879 N N . LEU A 1 119 ? 11.626 5.796 -6.103 1.00 94.12 119 LEU A N 1
ATOM 880 C CA . LEU A 1 119 ? 10.411 5.349 -5.432 1.00 94.12 119 LEU A CA 1
ATOM 881 C C . LEU A 1 119 ? 10.727 4.637 -4.109 1.00 94.12 119 LEU A C 1
ATOM 883 O O . LEU A 1 119 ? 10.096 4.945 -3.102 1.00 94.12 119 LEU A O 1
ATOM 887 N N . ALA A 1 120 ? 11.720 3.743 -4.087 1.00 96.00 120 ALA A N 1
ATOM 888 C CA . ALA A 1 120 ? 12.175 3.081 -2.866 1.00 96.00 120 ALA A CA 1
ATOM 889 C C . ALA A 1 120 ? 12.635 4.103 -1.818 1.00 96.00 120 ALA A C 1
ATOM 891 O O . ALA A 1 120 ? 12.153 4.081 -0.691 1.00 96.00 120 ALA A O 1
ATOM 892 N N . HIS A 1 121 ? 13.472 5.068 -2.212 1.00 96.06 121 HIS A N 1
ATOM 893 C CA . HIS A 1 121 ? 13.920 6.133 -1.314 1.00 96.06 121 HIS A CA 1
ATOM 894 C C . HIS A 1 121 ? 12.749 6.926 -0.712 1.00 96.06 121 HIS A C 1
ATOM 896 O O . HIS A 1 121 ? 12.731 7.194 0.487 1.00 96.06 121 HIS A O 1
ATOM 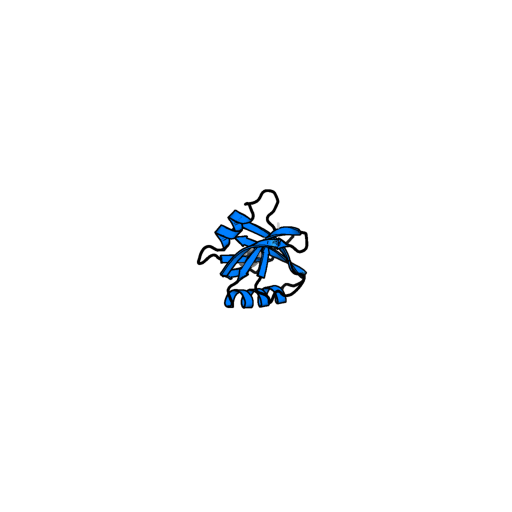902 N N . LYS A 1 122 ? 11.752 7.294 -1.529 1.00 95.81 122 LYS A N 1
ATOM 903 C CA . LYS A 1 122 ? 10.555 8.003 -1.048 1.00 95.81 122 LYS A CA 1
ATOM 904 C C . LYS A 1 122 ? 9.723 7.148 -0.094 1.00 95.81 122 LYS A C 1
ATOM 906 O O . LYS A 1 122 ? 9.228 7.673 0.895 1.00 95.81 122 LYS A O 1
ATOM 911 N N . LEU A 1 123 ? 9.571 5.857 -0.384 1.00 96.25 123 LEU A N 1
ATOM 912 C CA . LEU A 1 123 ? 8.762 4.943 0.421 1.00 96.25 123 LEU A CA 1
ATOM 913 C C . LEU A 1 123 ? 9.430 4.546 1.746 1.00 96.25 123 LEU A C 1
ATOM 915 O O . LEU A 1 123 ? 8.717 4.299 2.713 1.00 96.25 123 LEU A O 1
ATOM 919 N N . SER A 1 124 ? 10.763 4.546 1.826 1.00 97.00 124 SER A N 1
ATOM 920 C CA . SER A 1 124 ? 11.501 4.328 3.082 1.00 97.00 124 SER A CA 1
ATOM 921 C C . SER A 1 124 ? 11.543 5.553 3.999 1.00 97.00 124 SER A C 1
ATOM 923 O O . SER A 1 124 ? 12.094 5.471 5.098 1.00 97.00 124 SER A O 1
ATOM 925 N N . ALA A 1 125 ? 11.002 6.704 3.585 1.00 97.12 125 ALA A N 1
ATOM 926 C CA . ALA A 1 125 ? 10.992 7.882 4.443 1.00 97.12 125 ALA A CA 1
ATOM 927 C C . ALA A 1 125 ? 10.145 7.622 5.711 1.00 97.12 125 ALA A C 1
ATOM 929 O O . ALA A 1 125 ? 9.064 7.030 5.612 1.00 97.12 125 ALA A O 1
ATOM 930 N N . PRO A 1 126 ? 10.581 8.067 6.905 1.00 95.75 126 PRO A N 1
ATOM 931 C CA . PRO A 1 126 ? 9.837 7.841 8.142 1.00 95.75 126 PRO A CA 1
ATOM 932 C C . PRO A 1 126 ? 8.402 8.376 8.080 1.00 95.75 126 PRO A C 1
ATOM 934 O O . PRO A 1 126 ? 8.168 9.500 7.640 1.00 95.75 126 PRO A O 1
ATOM 937 N N . GLY A 1 127 ? 7.439 7.579 8.551 1.00 95.50 127 GLY A N 1
ATOM 938 C CA . GLY A 1 127 ? 6.019 7.952 8.560 1.00 95.50 127 GLY A CA 1
ATOM 939 C C . GLY A 1 127 ? 5.332 7.866 7.194 1.00 95.50 127 GLY A C 1
ATOM 940 O O . GLY A 1 127 ? 4.206 8.345 7.048 1.00 95.50 127 GLY A O 1
ATOM 941 N N . THR A 1 128 ? 5.984 7.262 6.197 1.00 97.75 128 THR A N 1
ATOM 942 C CA . THR A 1 128 ? 5.382 7.034 4.883 1.00 97.75 128 THR A CA 1
ATOM 943 C C . THR A 1 128 ? 4.201 6.079 4.977 1.00 97.75 128 THR A C 1
ATOM 945 O O . THR A 1 128 ? 4.268 5.009 5.585 1.00 97.75 128 THR A O 1
ATOM 948 N N . LYS A 1 129 ? 3.111 6.472 4.319 1.00 98.06 129 LYS A N 1
ATOM 949 C CA . LYS A 1 129 ? 1.888 5.690 4.191 1.00 98.06 129 LYS A CA 1
ATOM 950 C C . LYS A 1 129 ? 1.566 5.457 2.721 1.00 98.06 129 LYS A C 1
ATOM 952 O O . LYS A 1 129 ? 1.767 6.341 1.885 1.00 98.06 129 LYS A O 1
ATOM 957 N N . ILE A 1 130 ? 1.026 4.284 2.426 1.00 97.50 130 ILE A N 1
ATOM 958 C CA . ILE A 1 130 ? 0.423 3.952 1.135 1.00 97.50 130 ILE A CA 1
ATOM 959 C C . ILE A 1 130 ? -1.061 3.665 1.331 1.00 97.50 130 ILE A C 1
ATOM 961 O O . ILE A 1 130 ? -1.487 3.202 2.388 1.00 97.50 130 ILE A O 1
ATOM 965 N N . GLU A 1 131 ? -1.855 3.931 0.306 1.00 97.50 131 GLU A N 1
ATOM 966 C CA . GLU A 1 131 ? -3.275 3.596 0.298 1.00 97.50 131 GLU A CA 1
ATOM 967 C C . GLU A 1 131 ? -3.483 2.380 -0.592 1.00 97.50 131 GLU A C 1
ATOM 969 O O . GLU A 1 131 ? -2.952 2.322 -1.700 1.00 97.50 131 GLU A O 1
ATOM 974 N N . VAL A 1 132 ? -4.274 1.421 -0.125 1.00 97.06 132 VAL A N 1
ATOM 975 C CA . VAL A 1 132 ? -4.706 0.278 -0.930 1.00 97.06 132 VAL A CA 1
ATOM 976 C C . VAL A 1 132 ? -6.218 0.290 -0.990 1.00 97.06 132 VAL A C 1
ATOM 978 O O . VAL A 1 132 ? -6.877 0.322 0.047 1.00 97.06 132 VAL A O 1
ATOM 981 N N . GLY A 1 133 ? -6.779 0.263 -2.193 1.00 96.06 133 GLY A N 1
ATOM 982 C CA . GLY A 1 133 ? -8.225 0.296 -2.379 1.00 96.06 133 GLY A CA 1
ATOM 983 C C . GLY A 1 133 ? -8.688 -0.542 -3.554 1.00 96.06 133 GLY A C 1
ATOM 984 O O . GLY A 1 133 ? -7.900 -0.887 -4.431 1.00 96.06 133 GLY A O 1
ATOM 985 N N . LEU A 1 134 ? -9.977 -0.884 -3.562 1.00 95.88 134 LEU A N 1
ATOM 986 C CA . LEU A 1 134 ? -10.583 -1.561 -4.704 1.00 95.88 134 LEU A CA 1
ATOM 987 C C . LEU A 1 134 ? -10.666 -0.618 -5.906 1.00 95.88 134 LEU A C 1
ATOM 989 O O . LEU A 1 134 ? -11.164 0.503 -5.796 1.00 95.88 134 LEU A O 1
ATOM 993 N N . PHE A 1 135 ? -10.248 -1.122 -7.060 1.00 89.75 135 PHE A N 1
ATOM 994 C CA . PHE A 1 135 ? -10.401 -0.464 -8.350 1.00 89.75 135 PHE A CA 1
ATOM 995 C C . PHE A 1 135 ? -11.480 -1.208 -9.150 1.00 89.75 135 PHE A C 1
ATOM 997 O O . PHE A 1 135 ? -11.458 -2.438 -9.239 1.00 89.75 135 PHE A O 1
ATOM 1004 N N . ALA A 1 136 ? -12.461 -0.470 -9.667 1.00 77.94 136 ALA A N 1
ATOM 1005 C CA . ALA A 1 136 ? -13.431 -1.002 -10.617 1.00 77.94 136 ALA A CA 1
ATOM 1006 C C . ALA A 1 136 ? -12.847 -0.822 -12.023 1.00 77.94 136 ALA A C 1
ATOM 1008 O O . ALA A 1 136 ? -12.538 0.309 -12.396 1.00 77.94 136 ALA A O 1
ATOM 1009 N N . GLU A 1 137 ? -12.646 -1.930 -12.741 1.00 57.72 137 GLU A N 1
ATOM 1010 C CA . GLU A 1 137 ? -12.382 -1.903 -14.188 1.00 57.72 137 GLU A CA 1
ATOM 1011 C C . GLU A 1 137 ? -13.589 -1.368 -14.963 1.00 57.72 137 GLU A C 1
ATOM 1013 O O . GLU A 1 137 ? -14.736 -1.694 -14.569 1.00 57.72 137 GLU A O 1
#

Organism: NCBI:txid1437360

InterPro domains:
  IPR054384 SecDF, P1 head subdomain [PF22599] (43-125)

Foldseek 3Di:
DDDDDVVVVVVVVVVVVVVVVVVVVVVPPDPPVPDFDKDKFQFQAKDFDQDPVRATWIKTATDPVRLVVQLVVLQVQAQFKKFKDFPNDTQDIDHRPDRRNRRIDTGRGDPPDDDRVVVRVVNNPPRGMMMMGTDDD

pLDDT: mean 81.92, std 20.02, range [38.38, 98.56]

Secondary structure (DSSP, 8-state):
--PPPHHHHHHHHHHHHHHHHHHHHSTT------PPPEEEEEEEEEEEEE-TTS-EEEEEEEPHHHHHHHHHHHHHTTTSEEEEEETTEEEEEEE--S---S-EEEE---TTS--HHHHHHHHTSTT-EEEEEE---

Radius of gyration: 27.59 Å; chains: 1; bounding box: 90×40×34 Å